Protein AF-A0A5C6VMC9-F1 (afdb_monomer_lite)

Sequence (148 aa):
MATMYLACNPNYSAGINERQRNIPFSELGNTEVEEFVRAEMTRTTNCNLSADLLKPRQRSIRVNGLATCMRLEEIYWSIIEELARSESLTVGKLISRWAMEMDLAQGSVWNFTGYIRVVCVMQLINRASPALSMEFARSPASKARGVR

Secondary structure (DSSP, 8-state):
-------S-TTTTSS--GGGTT--GGGS-HHHHHHHHHHHHTT-TT----GGGGSEEEEEEEETTEEEEEEEEHHHHHHHHHHHHHTT--HHHHHHHHHHHHHHT--S---HHHHHHHHHHHHHHHHH-GGG---S------------

Organism: NCBI:txid2057004

InterPro domains:
  IPR027373 Ribbon-helix-helix domain [PF13467] (56-123)
  IPR038268 Ribbon-helix-helix domain superfamily [G3DSA:1.10.3990.20] (50-143)

pLDDT: mean 70.21, std 22.41, range [26.7, 96.94]

Structure (mmCIF, N/CA/C/O backbone):
data_AF-A0A5C6VMC9-F1
#
_entry.id   AF-A0A5C6VMC9-F1
#
loop_
_atom_site.group_PDB
_atom_site.id
_atom_site.type_symbol
_atom_site.label_atom_id
_atom_site.label_alt_id
_atom_site.label_comp_id
_atom_site.label_asym_id
_atom_site.label_entity_id
_atom_site.label_seq_id
_atom_site.pdbx_PDB_ins_code
_atom_site.Cartn_x
_atom_site.Cartn_y
_atom_site.Cartn_z
_atom_site.occupancy
_atom_site.B_iso_or_equiv
_atom_site.auth_seq_id
_atom_site.auth_comp_id
_atom_site.auth_asym_id
_atom_site.auth_atom_id
_atom_site.pdbx_PDB_model_num
ATOM 1 N N . MET A 1 1 ? 0.750 -27.876 23.493 1.00 31.55 1 MET A N 1
ATOM 2 C CA . MET A 1 1 ? 1.684 -26.895 24.089 1.00 31.55 1 MET A CA 1
ATOM 3 C C . MET A 1 1 ? 1.266 -25.492 23.660 1.00 31.55 1 MET A C 1
ATOM 5 O O . MET A 1 1 ? 1.908 -24.892 22.813 1.00 31.55 1 MET A O 1
ATOM 9 N N . ALA A 1 2 ? 0.148 -24.999 24.195 1.00 26.70 2 ALA A N 1
ATOM 10 C CA . ALA A 1 2 ? -0.201 -23.584 24.128 1.00 26.70 2 ALA A CA 1
ATOM 11 C C . ALA A 1 2 ? 0.034 -23.033 25.535 1.00 26.70 2 ALA A C 1
ATOM 13 O O . ALA A 1 2 ? -0.840 -23.094 26.393 1.00 26.70 2 ALA A O 1
ATOM 14 N N . THR A 1 3 ? 1.267 -22.623 25.812 1.00 29.58 3 THR A N 1
ATOM 15 C CA . THR A 1 3 ? 1.605 -21.945 27.063 1.00 29.58 3 THR A CA 1
ATOM 16 C C . THR A 1 3 ? 1.048 -20.530 26.950 1.00 29.58 3 THR A C 1
ATOM 18 O O . THR A 1 3 ? 1.542 -19.730 26.157 1.00 29.58 3 THR A O 1
ATOM 21 N N . MET A 1 4 ? -0.043 -20.240 27.656 1.00 42.38 4 MET A N 1
ATOM 22 C CA . MET A 1 4 ? -0.694 -18.934 27.606 1.00 42.38 4 MET A CA 1
ATOM 23 C C . MET A 1 4 ? 0.137 -17.915 28.399 1.00 42.38 4 MET A C 1
ATOM 25 O O . MET A 1 4 ? 0.354 -18.073 29.598 1.00 42.38 4 MET A O 1
ATOM 29 N N . TYR A 1 5 ? 0.591 -16.855 27.730 1.00 36.66 5 TYR A N 1
ATOM 30 C CA . TYR A 1 5 ? 1.129 -15.653 28.369 1.00 36.66 5 TYR A CA 1
ATOM 31 C C . TYR A 1 5 ? -0.038 -14.835 28.950 1.00 36.66 5 TYR A C 1
ATOM 33 O O . TYR A 1 5 ? -0.530 -13.896 28.330 1.00 36.66 5 TYR A O 1
ATOM 41 N N . LEU A 1 6 ? -0.500 -15.179 30.152 1.00 47.84 6 LEU A N 1
ATOM 42 C CA . LEU A 1 6 ? -1.310 -14.270 30.970 1.00 47.84 6 LEU A CA 1
ATOM 43 C C . LEU A 1 6 ? -0.368 -13.293 31.685 1.00 47.84 6 LEU A C 1
ATOM 45 O O . LEU A 1 6 ? -0.050 -13.477 32.855 1.00 47.84 6 LEU A O 1
ATOM 49 N N . ALA A 1 7 ? 0.144 -12.284 30.974 1.00 36.72 7 ALA A N 1
ATOM 50 C CA . ALA A 1 7 ? 1.028 -11.285 31.590 1.00 36.72 7 ALA A CA 1
ATOM 51 C C . ALA A 1 7 ? 0.930 -9.858 31.016 1.00 36.72 7 ALA A C 1
ATOM 53 O O . ALA A 1 7 ? 1.859 -9.076 31.191 1.00 36.72 7 ALA A O 1
ATOM 54 N N . CYS A 1 8 ? -0.173 -9.469 30.365 1.00 33.16 8 CYS A N 1
ATOM 55 C CA . CYS A 1 8 ? -0.322 -8.093 29.861 1.00 33.16 8 CYS A CA 1
ATOM 56 C C . CYS A 1 8 ? -1.696 -7.460 30.128 1.00 33.16 8 CYS A C 1
ATOM 58 O O . CYS A 1 8 ? -2.236 -6.789 29.252 1.00 33.16 8 CYS A O 1
ATOM 60 N N . ASN A 1 9 ? -2.271 -7.609 31.328 1.00 36.94 9 ASN A N 1
ATOM 61 C CA . ASN A 1 9 ? -3.360 -6.705 31.713 1.00 36.94 9 ASN A CA 1
ATOM 62 C C . ASN A 1 9 ? -3.386 -6.376 33.222 1.00 36.94 9 ASN A C 1
ATOM 64 O O . ASN A 1 9 ? -3.838 -7.203 34.014 1.00 36.94 9 ASN A O 1
ATOM 68 N N . PRO A 1 10 ? -2.944 -5.172 33.641 1.00 42.66 10 PRO A N 1
ATOM 69 C CA . PRO A 1 10 ? -2.987 -4.744 35.042 1.00 42.66 10 PRO A CA 1
ATOM 70 C C . PRO A 1 10 ? -4.411 -4.489 35.576 1.00 42.66 10 PRO A C 1
ATOM 72 O O . PRO A 1 10 ? -4.572 -4.289 36.775 1.00 42.66 10 PRO A O 1
ATOM 75 N N . ASN A 1 11 ? -5.450 -4.551 34.731 1.00 41.88 11 ASN A N 1
ATOM 76 C CA . ASN A 1 11 ? -6.853 -4.395 35.143 1.00 41.88 11 ASN A CA 1
ATOM 77 C C . ASN A 1 11 ? -7.590 -5.734 35.378 1.00 41.88 11 ASN A C 1
ATOM 79 O O . ASN A 1 11 ? -8.797 -5.744 35.613 1.00 41.88 11 ASN A O 1
ATOM 83 N N . TYR A 1 12 ? -6.892 -6.876 35.339 1.00 42.84 12 TYR A N 1
ATOM 84 C CA . TYR A 1 12 ? -7.468 -8.218 35.522 1.00 42.84 12 TYR A CA 1
ATOM 85 C C . TYR A 1 12 ? -7.653 -8.611 37.005 1.00 42.84 12 TYR A C 1
ATOM 87 O O . TYR A 1 12 ? -7.260 -9.694 37.435 1.00 42.84 12 TYR A O 1
ATOM 95 N N . SER A 1 13 ? -8.225 -7.731 37.829 1.00 42.06 13 SER A N 1
ATOM 96 C CA . SER A 1 13 ? -8.534 -8.047 39.238 1.00 42.06 13 SER A CA 1
ATOM 97 C C . SER A 1 13 ? -10.021 -7.991 39.591 1.00 42.06 13 SER A C 1
ATOM 99 O O . SER A 1 13 ? -10.392 -8.400 40.688 1.00 42.06 13 SER A O 1
ATOM 101 N N . ALA A 1 14 ? -10.894 -7.568 38.674 1.00 42.06 14 ALA A N 1
ATOM 102 C CA . ALA A 1 14 ? -12.319 -7.416 38.948 1.00 42.06 14 ALA A CA 1
ATOM 103 C C . ALA A 1 14 ? -13.153 -8.421 38.139 1.00 42.06 14 ALA A C 1
ATOM 105 O O . ALA A 1 14 ? -13.532 -8.142 37.005 1.00 42.06 14 ALA A O 1
ATOM 106 N N . GLY A 1 15 ? -13.452 -9.589 38.717 1.00 44.22 15 GLY A N 1
ATOM 107 C CA . GLY A 1 15 ? -14.577 -10.405 38.233 1.00 44.22 15 GLY A CA 1
ATOM 108 C C . GLY A 1 15 ? -14.408 -11.921 38.206 1.00 44.22 15 GLY A C 1
ATOM 109 O O . GLY A 1 15 ? -15.349 -12.599 37.814 1.00 44.22 15 GLY A O 1
ATOM 110 N N . ILE A 1 16 ? -13.271 -12.477 38.627 1.00 46.06 16 ILE A N 1
ATOM 111 C CA . ILE A 1 16 ? -13.097 -13.935 38.697 1.00 46.06 16 ILE A CA 1
ATOM 112 C C . ILE A 1 16 ? -12.971 -14.324 40.162 1.00 46.06 16 ILE A C 1
ATOM 114 O O . ILE A 1 16 ? -12.021 -13.918 40.834 1.00 46.06 16 ILE A O 1
ATOM 118 N N . ASN A 1 17 ? -13.942 -15.090 40.666 1.00 44.66 17 ASN A N 1
ATOM 119 C CA . ASN A 1 17 ? -13.849 -15.675 41.998 1.00 44.66 17 ASN A CA 1
ATOM 120 C C . ASN A 1 17 ? -12.549 -16.480 42.084 1.00 44.66 17 ASN A C 1
ATOM 122 O O . ASN A 1 17 ? -12.215 -17.251 41.188 1.00 44.66 17 ASN A O 1
ATOM 126 N N . GLU A 1 18 ? -11.824 -16.318 43.183 1.00 48.50 18 GLU A N 1
ATOM 127 C CA . GLU A 1 18 ? -10.469 -16.832 43.418 1.00 48.50 18 GLU A CA 1
ATOM 128 C C . GLU A 1 18 ? -10.308 -18.351 43.182 1.00 48.50 18 GLU A C 1
ATOM 130 O O . GLU A 1 18 ? -9.204 -18.825 42.928 1.00 48.50 18 GLU A O 1
ATOM 135 N N . ARG A 1 19 ? -11.420 -19.101 43.160 1.00 45.97 19 ARG A N 1
ATOM 136 C CA . ARG A 1 19 ? -11.492 -20.535 42.827 1.00 45.97 19 ARG A CA 1
ATOM 137 C C . ARG A 1 19 ? -11.333 -20.865 41.337 1.00 45.97 19 ARG A C 1
ATOM 139 O O . ARG A 1 19 ? -10.905 -21.966 41.024 1.00 45.97 19 ARG A O 1
ATOM 146 N N . GLN A 1 20 ? -11.642 -19.944 40.426 1.00 49.16 20 GLN A N 1
ATOM 147 C CA . GLN A 1 20 ? -11.540 -20.157 38.973 1.00 49.16 20 GLN A CA 1
ATOM 148 C C . GLN A 1 20 ? -10.167 -19.770 38.400 1.00 49.16 20 GLN A C 1
ATOM 150 O O . GLN A 1 20 ? -9.905 -19.996 37.224 1.00 49.16 20 GLN A O 1
ATOM 155 N N . ARG A 1 21 ? -9.263 -19.208 39.219 1.00 48.75 21 ARG A N 1
ATOM 156 C CA . ARG A 1 21 ? -7.919 -18.794 38.776 1.00 48.75 21 ARG A CA 1
ATOM 157 C C . ARG A 1 21 ? -6.950 -19.953 38.520 1.00 48.75 21 ARG A C 1
ATOM 159 O O . ARG A 1 21 ? -5.934 -19.728 37.875 1.00 48.75 21 ARG A O 1
ATOM 166 N N . ASN A 1 22 ? -7.250 -21.156 39.012 1.00 45.97 22 ASN A N 1
ATOM 167 C CA . ASN A 1 22 ? -6.316 -22.287 39.017 1.00 45.97 22 ASN A CA 1
ATOM 168 C C . ASN A 1 22 ? -6.929 -23.606 38.522 1.00 45.97 22 ASN A C 1
ATOM 170 O O . ASN A 1 22 ? -6.375 -24.663 38.810 1.00 45.97 22 ASN A O 1
ATOM 174 N N . ILE A 1 23 ? -8.058 -23.575 37.808 1.00 50.56 23 ILE A N 1
ATOM 175 C CA . ILE A 1 23 ? -8.597 -24.798 37.199 1.00 50.56 23 ILE A CA 1
ATOM 176 C C . ILE A 1 23 ? -7.818 -25.034 35.896 1.00 50.56 23 ILE A C 1
ATOM 178 O O . ILE A 1 23 ? -7.847 -24.169 35.013 1.00 50.56 23 ILE A O 1
ATOM 182 N N . PRO A 1 24 ? -7.080 -26.149 35.754 1.00 49.78 24 PRO A N 1
ATOM 183 C CA . PRO A 1 24 ? -6.432 -26.481 34.495 1.00 49.78 24 PRO A CA 1
ATOM 184 C C . PRO A 1 24 ? -7.501 -26.627 33.409 1.00 49.78 24 PRO A C 1
ATOM 186 O O . PRO A 1 24 ? -8.555 -27.206 33.651 1.00 49.78 24 PRO A O 1
ATOM 189 N N . PHE A 1 25 ? -7.232 -26.159 32.187 1.00 48.22 25 PHE A N 1
ATOM 190 C CA . PHE A 1 25 ? -8.197 -26.224 31.076 1.00 48.22 25 PHE A CA 1
ATOM 191 C C . PHE A 1 25 ? -8.742 -27.644 30.815 1.00 48.22 25 PHE A C 1
ATOM 193 O O . PHE A 1 25 ? -9.845 -27.801 30.308 1.00 48.22 25 PHE A O 1
ATOM 200 N N . SER A 1 26 ? -7.991 -28.682 31.198 1.00 51.88 26 SER A N 1
ATOM 201 C CA . SER A 1 26 ? -8.402 -30.088 31.132 1.00 51.88 26 SER A CA 1
ATOM 202 C C . SER A 1 26 ? -9.536 -30.484 32.087 1.00 51.88 26 SER A C 1
ATOM 204 O O . SER A 1 26 ? -10.069 -31.578 31.940 1.00 51.88 26 SER A O 1
ATOM 206 N N . GLU A 1 27 ? -9.870 -29.647 33.070 1.00 53.50 27 GLU A N 1
ATOM 207 C CA . GLU A 1 27 ? -10.893 -29.907 34.094 1.00 53.50 27 GLU A CA 1
ATOM 208 C C . GLU A 1 27 ? -12.170 -29.073 33.903 1.00 53.50 27 GLU A C 1
ATOM 210 O O . GLU A 1 27 ? -13.140 -29.274 34.631 1.00 53.50 27 GLU A O 1
ATOM 215 N N . LEU A 1 28 ? -12.197 -28.162 32.924 1.00 55.91 28 LEU A N 1
ATOM 216 C CA . LEU A 1 28 ? -13.390 -27.379 32.599 1.00 55.91 28 LEU A CA 1
ATOM 217 C C . LEU A 1 28 ? -14.347 -28.201 31.733 1.00 55.91 28 LEU A C 1
ATOM 219 O O . LEU A 1 28 ? -13.942 -28.840 30.759 1.00 55.91 28 LEU A O 1
ATOM 223 N N . GLY A 1 29 ? -15.638 -28.167 32.065 1.00 59.75 29 GLY A N 1
ATOM 224 C CA . GLY A 1 29 ? -16.663 -28.788 31.230 1.00 59.75 29 GLY A CA 1
ATOM 225 C C . GLY A 1 29 ? -16.773 -28.085 29.874 1.00 59.75 29 GLY A C 1
ATOM 226 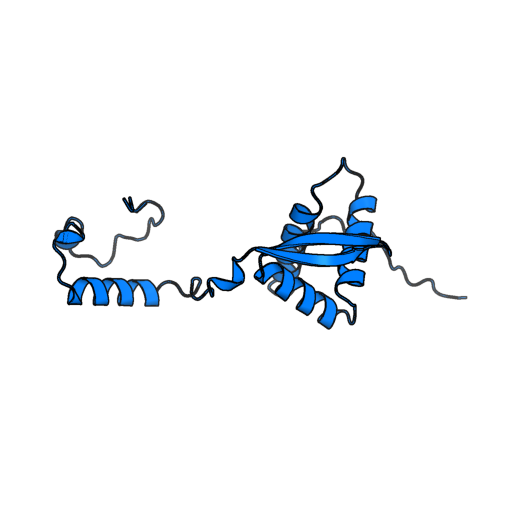O O . GLY A 1 29 ? -16.551 -26.879 29.774 1.00 59.75 2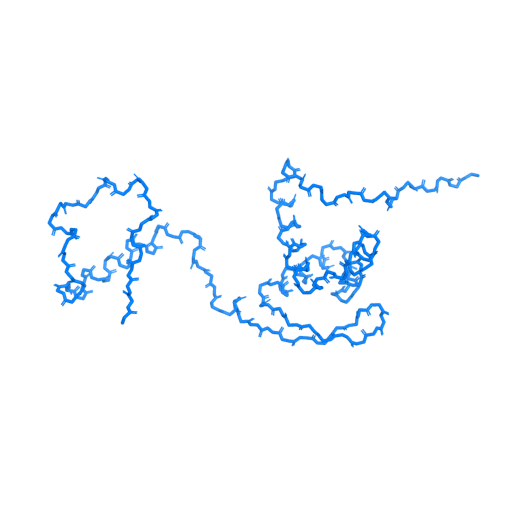9 GLY A O 1
ATOM 227 N N . ASN A 1 30 ? -17.175 -28.809 28.821 1.00 55.06 30 ASN A N 1
ATOM 228 C CA . ASN A 1 30 ? -17.329 -28.241 27.469 1.00 55.06 30 ASN A CA 1
ATOM 229 C C . ASN A 1 30 ? -18.186 -26.957 27.451 1.00 55.06 30 ASN A C 1
ATOM 231 O O . ASN A 1 30 ? -17.901 -26.038 26.695 1.00 55.06 30 ASN A O 1
ATOM 235 N N . THR A 1 31 ? -19.202 -26.862 28.311 1.00 56.62 31 THR A N 1
ATOM 236 C CA . THR A 1 31 ? -20.058 -25.677 28.471 1.00 56.62 31 THR A CA 1
ATOM 237 C C . THR A 1 31 ? -19.334 -24.478 29.090 1.00 56.62 31 THR A C 1
ATOM 239 O O . THR A 1 31 ? -19.564 -23.355 28.658 1.00 56.62 31 THR A O 1
ATOM 242 N N . GLU A 1 32 ? -18.436 -24.696 30.055 1.00 58.12 32 GLU A N 1
ATOM 243 C CA . GLU A 1 32 ? -17.641 -23.632 30.689 1.00 58.12 32 GLU A CA 1
ATOM 2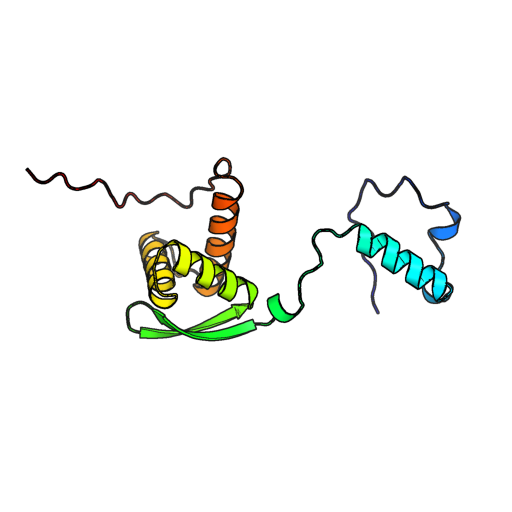44 C C . GLU A 1 32 ? -16.540 -23.125 29.748 1.00 58.12 32 GLU A C 1
ATOM 246 O O . GLU A 1 32 ? -16.247 -21.931 29.718 1.00 58.12 32 GLU A O 1
ATOM 251 N N . VAL A 1 33 ? -15.972 -24.017 28.927 1.00 57.75 33 VAL A N 1
ATOM 252 C CA . VAL A 1 33 ? -15.043 -23.660 27.844 1.00 57.75 33 VAL A CA 1
ATOM 253 C C . VAL A 1 33 ? -15.746 -22.800 26.793 1.00 57.75 33 VAL A C 1
ATOM 255 O O . VAL A 1 33 ? -15.226 -21.754 26.413 1.00 57.75 33 VAL A O 1
ATOM 258 N N . GLU A 1 34 ? -16.940 -23.201 26.354 1.00 54.28 34 GLU A N 1
ATOM 259 C CA . GLU A 1 34 ? -17.760 -22.443 25.400 1.00 54.28 34 GLU A CA 1
ATOM 260 C C . GLU A 1 34 ? -18.179 -21.073 25.958 1.00 54.28 34 GLU A C 1
ATOM 262 O O . GLU A 1 34 ? -18.153 -20.072 25.240 1.00 54.28 34 GLU A O 1
ATOM 267 N N . GLU A 1 35 ? -18.522 -20.990 27.246 1.00 57.88 35 GLU A N 1
ATOM 268 C CA . GLU A 1 35 ? -18.892 -19.737 27.909 1.00 57.88 35 GLU A CA 1
ATOM 269 C C . GLU A 1 35 ? -17.683 -18.813 28.117 1.00 57.88 35 GLU A C 1
ATOM 271 O O . GLU A 1 35 ? -17.793 -17.607 27.896 1.00 57.88 35 GLU A O 1
ATOM 276 N N . PHE A 1 36 ? -16.506 -19.364 28.432 1.00 54.34 36 PHE A N 1
ATOM 277 C CA . PHE A 1 36 ? -15.246 -18.621 28.509 1.00 54.34 36 PHE A CA 1
ATOM 278 C C . PHE A 1 36 ? -14.809 -18.090 27.136 1.00 54.34 36 PHE A C 1
ATOM 280 O O . PHE A 1 36 ? -14.509 -16.903 27.001 1.00 54.34 36 PHE A O 1
ATOM 287 N N . VAL A 1 37 ? -14.841 -18.933 26.096 1.00 55.72 37 VAL A N 1
ATOM 288 C CA . VAL A 1 37 ? -14.557 -18.533 24.706 1.00 55.72 37 VAL A CA 1
ATOM 289 C C . VAL A 1 37 ? -15.532 -17.448 24.257 1.00 55.72 37 VAL A C 1
ATOM 291 O O . VAL A 1 37 ? -15.108 -16.452 23.676 1.00 55.72 37 VAL A O 1
ATOM 294 N N . ARG A 1 38 ? -16.821 -17.578 24.583 1.00 55.31 38 ARG A N 1
ATOM 295 C CA . ARG A 1 38 ? -17.843 -16.572 24.277 1.00 55.31 38 ARG A CA 1
ATOM 296 C C . ARG A 1 38 ? -17.605 -15.265 25.039 1.00 55.31 38 ARG A C 1
ATOM 298 O O . ARG A 1 38 ? -17.623 -14.200 24.424 1.00 55.31 38 ARG A O 1
ATOM 305 N N . ALA A 1 39 ? -17.338 -15.318 26.343 1.00 54.38 39 ALA A N 1
ATOM 306 C CA . ALA A 1 39 ? -17.073 -14.142 27.173 1.00 54.38 39 ALA A CA 1
ATOM 307 C C . ALA A 1 39 ? -15.809 -13.379 26.735 1.00 54.38 39 ALA A C 1
ATOM 309 O O . ALA A 1 39 ? -15.791 -12.148 26.790 1.00 54.38 39 ALA A O 1
ATOM 310 N N . GLU A 1 40 ? -14.789 -14.085 26.240 1.00 54.47 40 GLU A N 1
ATOM 311 C CA . GLU A 1 40 ? -13.537 -13.488 25.763 1.00 54.47 40 GLU A CA 1
ATOM 312 C C . GLU A 1 40 ? -13.623 -13.000 24.303 1.00 54.47 40 GLU A C 1
ATOM 314 O O . GLU A 1 40 ? -13.133 -11.913 23.978 1.00 54.47 40 GLU A O 1
ATOM 319 N N . MET A 1 41 ? -14.347 -13.720 23.433 1.00 47.53 41 MET A N 1
ATOM 320 C CA . MET A 1 41 ? -14.673 -13.274 22.067 1.00 47.53 41 MET A CA 1
ATOM 321 C C . MET A 1 41 ? -15.512 -11.992 22.055 1.00 47.53 41 MET A C 1
ATOM 323 O O . MET A 1 41 ? -15.370 -11.174 21.150 1.00 47.53 41 MET A O 1
ATOM 327 N N . THR A 1 42 ? -16.349 -11.770 23.074 1.00 44.94 42 THR A N 1
ATOM 328 C CA . THR A 1 42 ? -17.150 -10.536 23.184 1.00 44.94 42 THR A CA 1
ATOM 329 C C . THR A 1 42 ? -16.314 -9.325 23.646 1.00 44.94 42 THR A C 1
ATOM 331 O O . THR A 1 42 ? -16.770 -8.189 23.532 1.00 44.94 42 THR A O 1
ATOM 334 N N . ARG A 1 43 ? -15.077 -9.528 24.137 1.00 47.78 43 ARG A N 1
ATOM 335 C CA . ARG A 1 43 ? -14.167 -8.457 24.606 1.00 47.78 43 ARG A CA 1
ATOM 336 C C . ARG A 1 43 ? -13.049 -8.085 23.633 1.00 47.78 43 ARG A C 1
ATOM 338 O O . ARG A 1 43 ? -12.366 -7.088 23.854 1.00 47.78 43 ARG A O 1
ATOM 345 N N . THR A 1 44 ? -12.861 -8.829 22.547 1.00 44.25 44 THR A N 1
ATOM 346 C CA . THR A 1 44 ? -11.865 -8.522 21.510 1.00 44.25 44 THR A CA 1
ATOM 347 C C . THR A 1 44 ? -12.540 -7.908 20.284 1.00 44.25 44 THR A C 1
ATOM 349 O O . THR A 1 44 ? -12.573 -8.484 19.201 1.00 44.25 44 THR A O 1
ATOM 352 N N . THR A 1 45 ? -13.028 -6.672 20.419 1.00 49.50 45 THR A N 1
ATOM 353 C CA . THR A 1 45 ? -13.524 -5.861 19.286 1.00 49.50 45 THR A CA 1
ATOM 354 C C . THR A 1 45 ? -12.488 -5.658 18.167 1.00 49.50 45 THR A C 1
ATOM 356 O O . THR A 1 45 ? -12.861 -5.272 17.065 1.00 49.50 45 THR A O 1
ATOM 359 N N . ASN A 1 46 ? -11.208 -5.975 18.406 1.00 52.50 46 ASN A N 1
ATOM 360 C CA . ASN A 1 46 ? -10.113 -5.846 17.438 1.00 52.50 46 ASN A CA 1
ATOM 361 C C . ASN A 1 46 ? -9.698 -7.148 16.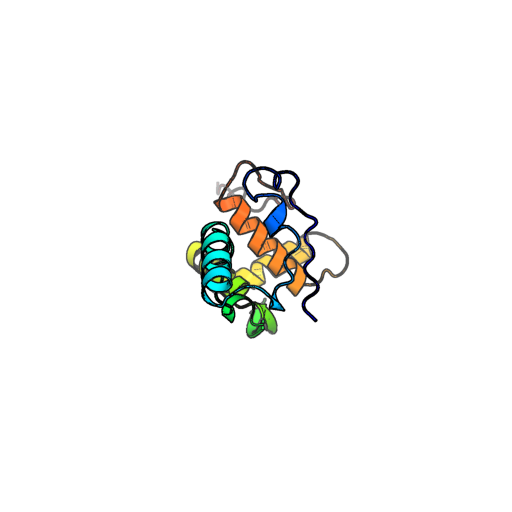724 1.00 52.50 46 ASN A C 1
ATOM 363 O O . ASN A 1 46 ? -8.812 -7.093 15.874 1.00 52.50 46 ASN A O 1
ATOM 367 N N . CYS A 1 47 ? -10.281 -8.313 17.038 1.00 49.75 47 CYS A N 1
ATOM 368 C CA . CYS A 1 47 ? -9.783 -9.596 16.511 1.00 49.75 47 CYS A CA 1
ATOM 369 C C . CYS A 1 47 ? -10.767 -10.353 15.609 1.00 49.75 47 CYS A C 1
ATOM 371 O O . CYS A 1 47 ? -10.577 -11.543 15.384 1.00 49.75 47 CYS A O 1
ATOM 373 N N . ASN A 1 48 ? -11.757 -9.683 15.010 1.00 57.78 48 ASN A N 1
ATOM 374 C CA . ASN A 1 48 ? -12.503 -10.259 13.881 1.00 57.78 48 ASN A CA 1
ATOM 375 C C . ASN A 1 48 ? -11.741 -10.059 12.552 1.00 57.78 48 ASN A C 1
ATOM 377 O O . ASN A 1 48 ? -12.269 -9.535 11.572 1.00 57.78 48 ASN A O 1
ATOM 381 N N . LEU A 1 49 ? -10.448 -10.394 12.545 1.00 64.56 49 LEU A N 1
ATOM 382 C CA . LEU A 1 49 ? -9.602 -10.342 11.355 1.00 64.56 49 LEU A CA 1
ATOM 383 C C . LEU A 1 49 ? -9.718 -11.684 10.634 1.00 64.56 49 LEU A C 1
ATOM 385 O O . LEU A 1 49 ? -9.338 -12.719 11.181 1.00 64.56 49 LEU A O 1
ATOM 389 N N . SER A 1 50 ? -10.217 -11.676 9.396 1.00 80.69 50 SER A N 1
ATOM 390 C CA . SER A 1 50 ? -10.174 -12.876 8.556 1.00 80.69 50 SER A CA 1
ATOM 391 C C . SER A 1 50 ? -8.725 -13.342 8.401 1.00 80.69 50 SER A C 1
ATOM 393 O O . SER A 1 50 ? -7.845 -12.549 8.058 1.00 80.69 50 SER A O 1
ATOM 395 N N . ALA A 1 51 ? -8.476 -14.639 8.600 1.00 82.44 51 ALA A N 1
ATOM 396 C CA . ALA A 1 51 ? -7.152 -15.239 8.437 1.00 82.44 51 ALA A CA 1
ATOM 397 C C . ALA A 1 51 ? -6.564 -15.015 7.029 1.00 82.44 51 ALA A C 1
ATOM 399 O O . ALA A 1 51 ? -5.346 -15.046 6.854 1.00 82.44 51 ALA A O 1
ATOM 400 N N . ASP A 1 52 ? -7.410 -14.751 6.027 1.00 86.19 52 ASP A N 1
ATOM 401 C CA . ASP A 1 52 ? -6.976 -14.431 4.667 1.00 86.19 52 ASP A CA 1
ATOM 402 C C . ASP A 1 52 ? -6.170 -13.132 4.586 1.00 86.19 52 ASP A C 1
ATOM 404 O O . ASP A 1 52 ? -5.248 -13.046 3.777 1.00 86.19 52 ASP A O 1
ATOM 408 N N . LEU A 1 53 ? -6.441 -12.164 5.466 1.00 87.69 53 LEU A N 1
ATOM 409 C CA . LEU A 1 53 ? -5.746 -10.874 5.506 1.00 87.69 53 LEU A CA 1
ATOM 410 C C . LEU A 1 53 ? -4.253 -11.009 5.836 1.00 87.69 53 LEU A C 1
ATOM 412 O O . LEU A 1 53 ? -3.448 -10.186 5.399 1.00 87.69 53 LEU A O 1
ATOM 416 N N . LEU A 1 54 ? -3.884 -12.065 6.567 1.00 88.31 54 LEU A N 1
ATOM 417 C CA . LEU A 1 54 ? -2.508 -12.377 6.960 1.00 88.31 54 LEU A CA 1
ATOM 418 C C . LEU A 1 54 ? -1.749 -13.168 5.885 1.00 88.31 54 LEU A C 1
ATOM 420 O O . LEU A 1 54 ? -0.528 -13.312 5.969 1.00 88.31 54 LEU A O 1
ATOM 424 N N . LYS A 1 55 ? -2.446 -13.717 4.880 1.00 92.19 55 LYS A N 1
ATOM 425 C CA . LYS A 1 55 ? -1.813 -14.573 3.873 1.00 92.19 55 LYS A CA 1
ATOM 426 C C . LYS A 1 55 ? -0.907 -13.732 2.970 1.00 92.19 55 LYS A C 1
ATOM 428 O O . LYS A 1 55 ? -1.374 -12.762 2.369 1.00 92.19 55 LYS A O 1
ATOM 433 N N . PRO A 1 56 ? 0.375 -14.101 2.805 1.00 94.88 56 PRO A N 1
ATOM 434 C CA . PRO A 1 56 ? 1.252 -13.405 1.882 1.00 94.88 56 PRO A CA 1
ATOM 435 C C . PRO A 1 56 ? 0.860 -13.727 0.436 1.00 94.88 56 PRO A C 1
ATOM 437 O O . PRO A 1 56 ? 0.817 -14.888 0.027 1.00 94.88 56 PRO A O 1
ATOM 440 N N . ARG A 1 57 ? 0.636 -12.687 -0.362 1.00 95.69 57 ARG A N 1
ATOM 441 C CA . ARG A 1 57 ? 0.394 -12.758 -1.801 1.00 95.69 57 ARG A CA 1
ATOM 442 C C . ARG A 1 57 ? 1.547 -12.146 -2.567 1.00 95.69 57 ARG A C 1
ATOM 444 O O . ARG A 1 57 ? 1.991 -11.033 -2.279 1.00 95.69 57 ARG A O 1
ATOM 451 N N . GLN A 1 58 ? 1.988 -12.870 -3.585 1.00 96.50 58 GLN A N 1
ATOM 452 C CA . GLN A 1 58 ? 2.950 -12.384 -4.557 1.00 96.50 58 GLN A CA 1
ATOM 453 C C . GLN A 1 58 ? 2.202 -11.821 -5.765 1.00 96.50 58 GLN A C 1
ATOM 455 O O . GLN A 1 58 ? 1.370 -12.516 -6.346 1.00 96.50 58 GLN A O 1
ATOM 460 N N . ARG A 1 59 ? 2.488 -10.575 -6.145 1.00 95.00 59 ARG A N 1
ATOM 461 C CA . ARG A 1 59 ? 1.915 -9.940 -7.337 1.00 95.00 59 ARG A CA 1
ATOM 462 C C . ARG A 1 59 ? 3.034 -9.332 -8.179 1.00 95.00 59 ARG A C 1
ATOM 464 O O . ARG A 1 59 ? 3.990 -8.768 -7.645 1.00 95.00 59 ARG A O 1
ATOM 471 N N . SER A 1 60 ? 2.915 -9.471 -9.497 1.00 95.06 60 SER A N 1
ATOM 472 C CA . SER A 1 60 ? 3.768 -8.764 -10.451 1.00 95.06 60 SER A CA 1
ATOM 473 C C . SER A 1 60 ? 3.100 -7.443 -10.804 1.00 95.06 60 SER A C 1
ATOM 475 O O . SER A 1 60 ? 1.946 -7.422 -11.232 1.00 95.06 60 SER A O 1
ATOM 477 N N . ILE A 1 61 ? 3.808 -6.342 -10.589 1.00 92.56 61 ILE A N 1
ATOM 478 C CA . ILE A 1 61 ? 3.313 -4.990 -10.836 1.00 92.56 61 ILE A CA 1
ATOM 479 C C . ILE A 1 61 ? 4.345 -4.202 -11.634 1.00 92.56 61 ILE A C 1
ATOM 481 O O . ILE A 1 61 ? 5.542 -4.465 -11.558 1.00 92.56 61 ILE A O 1
ATOM 485 N N . ARG A 1 62 ? 3.894 -3.210 -12.402 1.00 91.25 62 ARG A N 1
ATOM 486 C CA . ARG A 1 62 ? 4.806 -2.306 -13.108 1.00 91.25 62 ARG A CA 1
ATOM 487 C C . ARG A 1 62 ? 5.185 -1.143 -12.197 1.00 91.25 62 ARG A C 1
ATOM 489 O O . ARG A 1 62 ? 4.337 -0.296 -11.923 1.00 91.25 62 ARG A O 1
ATOM 496 N N . VAL A 1 63 ? 6.440 -1.109 -11.758 1.00 89.00 63 VAL A N 1
ATOM 497 C CA . VAL A 1 63 ? 7.028 -0.030 -10.952 1.00 89.00 63 VAL A CA 1
ATOM 498 C C . VAL A 1 63 ? 8.043 0.704 -11.819 1.00 89.00 63 VAL A C 1
ATOM 500 O O . VAL A 1 63 ? 8.953 0.080 -12.355 1.00 89.00 63 VAL A O 1
ATOM 503 N N . ASN A 1 64 ? 7.865 2.010 -12.026 1.00 86.44 64 ASN A N 1
ATOM 504 C CA . ASN A 1 64 ? 8.716 2.826 -12.907 1.00 86.44 64 ASN A CA 1
ATOM 505 C C . ASN A 1 64 ? 8.885 2.235 -14.326 1.00 86.44 64 ASN A C 1
ATOM 507 O O . ASN A 1 64 ? 9.922 2.380 -14.962 1.00 86.44 64 ASN A O 1
ATOM 511 N N . GLY A 1 65 ? 7.854 1.542 -14.825 1.00 86.50 65 GLY A N 1
ATOM 512 C CA . GLY A 1 65 ? 7.858 0.890 -16.141 1.00 86.50 65 GLY A CA 1
ATOM 513 C C . GLY A 1 65 ? 8.451 -0.524 -16.169 1.00 86.50 65 GLY A C 1
ATOM 514 O O . GLY A 1 65 ? 8.246 -1.230 -17.155 1.00 86.50 65 GLY A O 1
ATOM 515 N N . LEU A 1 66 ? 9.097 -0.975 -15.091 1.00 88.06 66 LEU A N 1
ATOM 516 C CA . LEU A 1 66 ? 9.686 -2.309 -14.969 1.00 88.06 66 LEU A CA 1
ATOM 517 C C . LEU A 1 66 ? 8.729 -3.274 -14.267 1.00 88.06 66 LEU A C 1
ATOM 519 O O . LEU A 1 66 ? 8.024 -2.897 -13.332 1.00 88.06 66 LEU A O 1
ATOM 523 N N . ALA A 1 67 ? 8.690 -4.528 -14.720 1.00 90.62 67 ALA A N 1
ATOM 524 C CA . ALA A 1 67 ? 7.936 -5.573 -14.038 1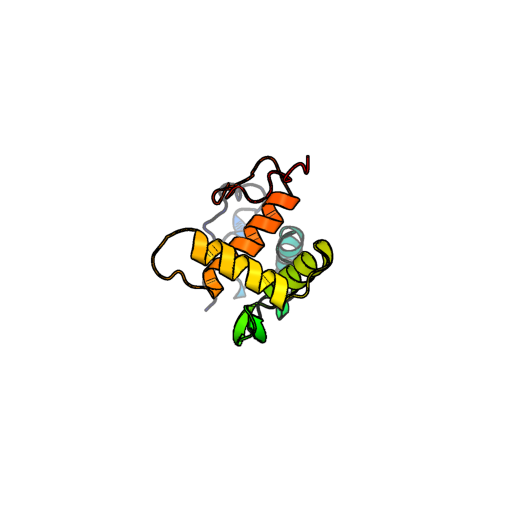.00 90.62 67 ALA A CA 1
ATOM 525 C C . ALA A 1 67 ? 8.669 -5.978 -12.751 1.00 90.62 67 ALA A C 1
ATOM 527 O O . ALA A 1 67 ? 9.725 -6.604 -12.798 1.00 90.62 67 ALA A O 1
ATOM 528 N N . THR A 1 68 ? 8.082 -5.640 -11.609 1.00 90.12 68 THR A N 1
ATOM 529 C CA . THR A 1 68 ? 8.627 -5.908 -10.279 1.00 90.12 68 THR A CA 1
ATOM 530 C C . THR A 1 68 ? 7.709 -6.872 -9.548 1.00 90.12 68 THR A C 1
ATOM 532 O O . THR A 1 68 ? 6.497 -6.671 -9.457 1.00 90.12 68 THR A O 1
ATOM 535 N N . CYS A 1 69 ? 8.289 -7.944 -9.021 1.00 92.94 69 CYS A N 1
ATOM 536 C CA . CYS A 1 69 ? 7.569 -8.928 -8.233 1.00 92.94 69 CYS A CA 1
ATOM 537 C C . CYS A 1 69 ? 7.656 -8.571 -6.747 1.00 92.94 69 CYS A C 1
ATOM 539 O O . CYS A 1 69 ? 8.752 -8.471 -6.200 1.00 92.94 69 CYS A O 1
ATOM 541 N N . MET A 1 70 ? 6.511 -8.399 -6.086 1.00 92.12 70 MET A N 1
ATOM 542 C CA . MET A 1 70 ? 6.447 -8.053 -4.665 1.00 92.12 70 MET A CA 1
ATOM 543 C C . MET A 1 70 ? 5.583 -9.046 -3.899 1.00 92.12 70 MET A C 1
ATOM 545 O O . MET A 1 70 ? 4.558 -9.505 -4.403 1.00 92.12 70 MET A O 1
ATOM 549 N N . ARG A 1 71 ? 5.988 -9.352 -2.662 1.00 95.38 71 ARG A N 1
ATOM 550 C CA . ARG A 1 71 ? 5.250 -10.214 -1.735 1.00 95.38 71 ARG A CA 1
ATOM 551 C C . ARG A 1 71 ? 4.826 -9.406 -0.512 1.00 95.38 71 ARG A C 1
ATOM 553 O O . ARG A 1 71 ? 5.681 -8.931 0.230 1.00 95.38 71 ARG A O 1
ATOM 560 N N . LEU A 1 72 ? 3.518 -9.270 -0.324 1.00 96.44 72 LEU A N 1
ATOM 561 C CA . LEU A 1 72 ? 2.884 -8.565 0.794 1.00 96.44 72 LEU A CA 1
ATOM 562 C C . LEU A 1 72 ? 1.669 -9.357 1.276 1.00 96.44 72 LEU A C 1
ATOM 564 O O . LEU A 1 72 ? 1.086 -10.124 0.513 1.00 96.44 72 LEU A O 1
ATOM 568 N N . GLU A 1 73 ? 1.293 -9.176 2.532 1.00 96.94 73 GLU A N 1
ATOM 569 C CA . GLU A 1 73 ? 0.064 -9.711 3.111 1.00 96.94 73 GLU A CA 1
ATOM 570 C C . GLU A 1 73 ? -1.171 -9.116 2.401 1.00 96.94 73 GLU A C 1
ATOM 572 O O . GLU A 1 73 ? -1.134 -7.977 1.926 1.00 96.94 73 GLU A O 1
ATOM 577 N N . GLU A 1 74 ? -2.264 -9.879 2.295 1.00 95.00 74 GLU A N 1
ATOM 578 C CA . GLU A 1 74 ? -3.484 -9.466 1.574 1.00 95.00 74 GLU A CA 1
ATOM 579 C C . GLU A 1 74 ? -4.059 -8.137 2.091 1.00 95.00 74 GLU A C 1
ATOM 581 O O . GLU A 1 74 ? -4.546 -7.321 1.306 1.00 95.00 74 GLU A O 1
ATOM 586 N N . ILE A 1 75 ? -3.939 -7.871 3.396 1.00 94.88 75 ILE A N 1
ATOM 587 C CA . ILE A 1 75 ? -4.360 -6.594 3.980 1.00 94.88 75 ILE A CA 1
ATOM 588 C C . ILE A 1 75 ? -3.644 -5.398 3.348 1.00 94.88 75 ILE A C 1
ATOM 590 O O . ILE A 1 75 ? -4.286 -4.405 3.018 1.00 94.88 75 ILE A O 1
ATOM 594 N N . TYR A 1 76 ? -2.335 -5.493 3.105 1.00 96.62 76 TYR A N 1
ATOM 595 C CA . TYR A 1 76 ? -1.592 -4.397 2.491 1.00 96.62 76 TYR A CA 1
ATOM 596 C C . TYR A 1 76 ? -1.986 -4.219 1.033 1.00 96.62 76 TYR A C 1
ATOM 598 O O . TYR A 1 76 ? -2.145 -3.087 0.594 1.00 96.62 76 TYR A O 1
ATOM 606 N N . TRP A 1 77 ? -2.215 -5.304 0.290 1.00 96.88 77 TRP A N 1
ATOM 607 C CA . TRP A 1 77 ? -2.733 -5.188 -1.074 1.00 96.88 77 TRP A CA 1
ATOM 608 C C . TRP A 1 77 ? -4.089 -4.485 -1.117 1.00 96.88 77 TRP A C 1
ATOM 610 O O . TRP A 1 77 ? -4.274 -3.583 -1.932 1.00 96.88 77 TRP A O 1
ATOM 620 N N . SER A 1 78 ? -4.986 -4.835 -0.195 1.00 95.25 78 SER A N 1
ATOM 621 C CA . SER A 1 78 ? -6.307 -4.209 -0.071 1.00 95.25 78 SER A CA 1
ATOM 622 C C . SER A 1 78 ? -6.195 -2.710 0.230 1.00 95.25 78 SER A C 1
ATOM 624 O O . SER A 1 78 ? -6.835 -1.896 -0.434 1.00 95.25 78 SER A O 1
ATOM 626 N N . ILE A 1 79 ? -5.317 -2.333 1.169 1.00 95.69 79 ILE A N 1
ATOM 627 C CA . ILE A 1 79 ? -5.039 -0.928 1.496 1.00 95.69 79 ILE A CA 1
ATOM 628 C C . ILE A 1 79 ? -4.491 -0.194 0.268 1.00 95.69 79 ILE A C 1
ATOM 630 O O . ILE A 1 79 ? -4.984 0.873 -0.081 1.00 95.69 79 ILE A O 1
ATOM 634 N N . ILE A 1 80 ? -3.501 -0.757 -0.429 1.00 96.56 80 ILE A N 1
ATOM 635 C CA . ILE A 1 80 ? -2.889 -0.122 -1.605 1.00 96.56 80 ILE A CA 1
ATOM 636 C C . ILE A 1 80 ? -3.922 0.105 -2.714 1.00 96.56 80 ILE A C 1
ATOM 638 O O . ILE A 1 80 ? -3.919 1.161 -3.343 1.00 96.56 80 ILE A O 1
ATOM 642 N N . GLU A 1 81 ? -4.806 -0.860 -2.961 1.00 96.56 81 GLU A N 1
ATOM 643 C CA . GLU A 1 81 ? -5.890 -0.724 -3.937 1.00 96.56 81 GLU A CA 1
ATOM 644 C C . GLU A 1 81 ? -6.871 0.389 -3.564 1.00 96.56 81 GLU A C 1
ATOM 646 O O . GLU A 1 81 ? -7.290 1.158 -4.431 1.00 96.56 81 GLU A O 1
ATOM 651 N N . GLU A 1 82 ? -7.223 0.507 -2.284 1.00 95.94 82 GLU A N 1
ATOM 652 C CA . GLU A 1 82 ? -8.080 1.582 -1.791 1.00 95.94 82 GLU A CA 1
ATOM 653 C C . GLU A 1 82 ? -7.407 2.955 -1.918 1.00 95.94 82 GLU A C 1
ATOM 655 O O . GLU A 1 82 ? -8.018 3.896 -2.431 1.00 95.94 82 GLU A O 1
ATOM 660 N N . LEU A 1 83 ? -6.137 3.063 -1.516 1.00 94.56 83 LEU A N 1
ATOM 661 C CA . LEU A 1 83 ? -5.340 4.281 -1.661 1.00 94.56 83 LEU A CA 1
ATOM 662 C C . LEU A 1 83 ? -5.246 4.692 -3.138 1.00 94.56 83 LEU A C 1
ATOM 664 O O . LEU A 1 83 ? -5.549 5.836 -3.481 1.00 94.56 83 LEU A O 1
ATOM 668 N N . ALA A 1 84 ? -4.929 3.748 -4.027 1.00 95.50 84 ALA A N 1
ATOM 669 C CA . ALA A 1 84 ? -4.830 3.994 -5.462 1.00 95.50 84 ALA A CA 1
ATOM 670 C C . ALA A 1 84 ? -6.169 4.474 -6.040 1.00 95.50 84 ALA A C 1
ATOM 672 O O . ALA A 1 84 ? -6.204 5.469 -6.762 1.00 95.50 84 ALA A O 1
ATOM 673 N N . ARG A 1 85 ? -7.284 3.838 -5.652 1.00 96.44 85 ARG A N 1
ATOM 674 C CA . ARG A 1 85 ? -8.635 4.253 -6.056 1.00 96.44 85 ARG A CA 1
ATOM 675 C C . ARG A 1 85 ? -8.963 5.667 -5.578 1.00 96.44 85 ARG A C 1
ATOM 677 O O . ARG A 1 85 ? -9.494 6.450 -6.357 1.00 96.44 85 ARG A O 1
ATOM 684 N N . SER A 1 86 ? -8.620 6.006 -4.334 1.00 93.19 86 SER A N 1
ATOM 685 C CA . SER A 1 86 ? -8.888 7.336 -3.768 1.00 93.19 86 SER A CA 1
ATOM 686 C C . SER A 1 86 ? -8.116 8.463 -4.465 1.00 93.19 86 SER A C 1
ATOM 688 O O . SER A 1 86 ? -8.615 9.579 -4.551 1.00 93.19 86 SER A O 1
ATOM 690 N N . GLU A 1 87 ? -6.938 8.164 -5.018 1.00 93.44 87 GLU A N 1
ATOM 691 C CA . GLU A 1 87 ? -6.117 9.115 -5.779 1.00 93.44 87 GLU A CA 1
ATOM 692 C C . GLU A 1 87 ? -6.346 9.028 -7.301 1.00 93.44 87 GLU A C 1
ATOM 694 O O . GLU A 1 87 ? -5.673 9.716 -8.065 1.00 93.44 87 GLU A O 1
ATOM 699 N N . SER A 1 88 ? -7.287 8.194 -7.770 1.00 95.88 88 SER A N 1
ATOM 700 C CA . SER A 1 88 ? -7.500 7.906 -9.202 1.00 95.88 88 SER A CA 1
ATOM 701 C C . SER A 1 88 ? -6.234 7.416 -9.928 1.00 95.88 88 SER A C 1
ATOM 703 O O . SER A 1 88 ? -6.000 7.720 -11.099 1.00 95.88 88 SER A O 1
ATOM 705 N N . LEU A 1 89 ? -5.405 6.636 -9.232 1.00 94.56 89 LEU A N 1
ATOM 706 C CA . LEU A 1 89 ? -4.181 6.025 -9.744 1.00 94.56 89 LEU A CA 1
ATOM 707 C C . LEU A 1 89 ? -4.352 4.512 -9.918 1.00 94.56 89 LEU A C 1
ATOM 709 O O . LEU A 1 89 ? -5.164 3.864 -9.264 1.00 94.56 89 LEU A O 1
ATOM 713 N N . THR A 1 90 ? -3.526 3.913 -10.776 1.00 95.56 90 THR A N 1
ATOM 714 C CA . THR A 1 90 ? -3.346 2.454 -10.764 1.00 95.56 90 THR A CA 1
ATOM 715 C C . THR A 1 90 ? -2.422 2.056 -9.613 1.00 95.56 90 THR A C 1
ATOM 717 O O . THR A 1 90 ? -1.549 2.832 -9.217 1.00 95.56 90 THR A O 1
ATOM 720 N N . VAL A 1 91 ? -2.543 0.818 -9.122 1.00 95.56 91 VAL A N 1
ATOM 721 C CA . VAL A 1 91 ? -1.654 0.266 -8.078 1.00 95.56 91 VAL A CA 1
ATOM 722 C C . VAL A 1 91 ? -0.175 0.431 -8.448 1.00 95.56 91 VAL A C 1
ATOM 724 O O . VAL A 1 91 ? 0.619 0.904 -7.641 1.00 95.56 91 VAL A O 1
ATOM 727 N N . GLY A 1 92 ? 0.196 0.112 -9.694 1.00 94.94 92 GLY A N 1
ATOM 728 C CA . GLY A 1 92 ? 1.572 0.277 -10.172 1.00 94.94 92 GLY A CA 1
ATOM 729 C C . GLY A 1 92 ? 2.040 1.735 -10.152 1.00 94.94 92 GLY A C 1
ATOM 730 O O . GLY A 1 92 ? 3.175 2.006 -9.764 1.00 94.94 92 GLY A O 1
ATOM 731 N N . LYS A 1 93 ? 1.167 2.692 -10.503 1.00 95.69 93 LYS A N 1
ATOM 732 C CA . LYS A 1 93 ? 1.498 4.125 -10.486 1.00 95.69 93 LYS A CA 1
ATOM 733 C C . LYS A 1 93 ? 1.668 4.660 -9.063 1.00 95.69 93 LYS A C 1
ATOM 735 O O . LYS A 1 93 ? 2.621 5.399 -8.832 1.00 95.69 93 LYS A O 1
ATOM 740 N N . LEU A 1 94 ? 0.807 4.257 -8.127 1.00 95.62 94 LEU A N 1
ATOM 741 C CA . LEU A 1 94 ? 0.938 4.621 -6.714 1.00 95.62 94 LEU A CA 1
ATOM 742 C C . LEU A 1 94 ? 2.235 4.059 -6.113 1.00 95.62 94 LEU A C 1
ATOM 744 O O . LEU A 1 94 ? 3.017 4.802 -5.529 1.00 95.62 94 LEU A O 1
ATOM 748 N N . ILE A 1 95 ? 2.521 2.774 -6.337 1.00 94.75 95 ILE A N 1
ATOM 749 C CA . ILE A 1 95 ? 3.754 2.149 -5.838 1.00 94.75 95 ILE A CA 1
ATOM 750 C C . ILE A 1 95 ? 5.001 2.772 -6.486 1.00 94.75 95 ILE A C 1
ATOM 752 O O . ILE A 1 95 ? 6.003 2.968 -5.809 1.00 94.75 95 ILE A O 1
ATOM 756 N N . SER A 1 96 ? 4.941 3.142 -7.769 1.00 93.81 96 SER A N 1
ATOM 757 C CA . SER A 1 96 ? 6.018 3.884 -8.448 1.00 93.81 96 SER A CA 1
ATOM 758 C C . SER A 1 96 ? 6.274 5.251 -7.816 1.00 93.81 96 SER A C 1
ATOM 760 O O . SER A 1 96 ? 7.419 5.673 -7.690 1.00 93.81 96 SER A O 1
ATOM 762 N N . ARG A 1 97 ? 5.210 5.950 -7.409 1.00 93.38 97 ARG A N 1
ATOM 763 C CA . ARG A 1 97 ? 5.327 7.233 -6.717 1.00 93.38 97 ARG A CA 1
ATOM 764 C C . ARG A 1 97 ? 6.031 7.060 -5.373 1.00 93.38 97 ARG A C 1
ATOM 766 O O . ARG A 1 97 ? 7.002 7.763 -5.124 1.00 93.38 97 ARG A O 1
ATOM 773 N N . TRP A 1 98 ? 5.594 6.102 -4.557 1.00 92.56 98 TRP A N 1
ATOM 774 C CA . TRP A 1 98 ? 6.279 5.787 -3.303 1.00 92.56 98 TRP A CA 1
ATOM 775 C C . TRP A 1 98 ? 7.723 5.373 -3.540 1.00 92.56 98 TRP A C 1
ATOM 777 O O . TRP A 1 98 ? 8.579 5.798 -2.781 1.00 92.56 98 TRP A O 1
ATOM 787 N N . ALA A 1 99 ? 8.002 4.627 -4.617 1.00 89.81 99 ALA A N 1
ATOM 788 C CA . ALA A 1 99 ? 9.364 4.281 -5.001 1.00 89.81 99 ALA A CA 1
ATOM 789 C C . ALA A 1 99 ? 10.243 5.525 -5.240 1.00 89.81 99 ALA A C 1
ATOM 791 O O . ALA A 1 99 ? 11.377 5.614 -4.785 1.00 89.81 99 ALA A O 1
ATOM 792 N N . MET A 1 100 ? 9.694 6.528 -5.917 1.00 88.81 100 MET A N 1
ATOM 793 C CA . MET A 1 100 ? 10.398 7.778 -6.179 1.00 88.81 100 MET A CA 1
ATOM 794 C C . MET A 1 100 ? 10.591 8.629 -4.915 1.00 88.81 100 MET A C 1
ATOM 796 O O . MET A 1 100 ? 11.676 9.157 -4.703 1.00 88.81 100 MET A O 1
ATOM 800 N N . GLU A 1 101 ? 9.562 8.782 -4.075 1.00 88.44 101 GLU A N 1
ATOM 801 C CA . GLU A 1 101 ? 9.621 9.601 -2.841 1.00 88.44 101 GLU A CA 1
ATOM 802 C C . GLU A 1 101 ? 10.741 9.147 -1.896 1.00 88.44 101 GLU A C 1
ATOM 804 O O . GLU A 1 101 ? 11.475 9.921 -1.291 1.00 88.44 101 GLU A O 1
ATOM 809 N N . MET A 1 102 ? 10.869 7.848 -1.830 1.00 86.06 102 MET A N 1
ATOM 810 C CA . MET A 1 102 ? 11.820 7.051 -1.098 1.00 86.06 102 MET A CA 1
ATOM 811 C C . MET A 1 102 ? 13.252 7.121 -1.646 1.00 86.06 102 MET A C 1
ATOM 813 O O . MET A 1 102 ? 14.182 7.305 -0.863 1.00 86.06 102 MET A O 1
ATOM 817 N N . ASP A 1 103 ? 13.438 7.051 -2.969 1.00 84.56 103 ASP A N 1
ATOM 818 C CA . ASP A 1 103 ? 14.739 7.315 -3.606 1.00 84.56 103 ASP A CA 1
ATOM 819 C C . ASP A 1 103 ? 15.191 8.767 -3.352 1.00 84.56 103 ASP A C 1
ATOM 821 O O . ASP A 1 103 ? 16.375 9.041 -3.146 1.00 84.56 103 ASP A O 1
ATOM 825 N N . LEU A 1 104 ? 14.240 9.707 -3.317 1.00 84.62 104 LEU A N 1
ATOM 826 C CA . LEU A 1 104 ? 14.492 11.126 -3.052 1.00 84.62 104 LEU A CA 1
ATOM 827 C C . LEU A 1 104 ? 14.821 11.433 -1.583 1.00 84.62 104 LEU A C 1
ATOM 829 O O . LEU A 1 104 ? 15.462 12.449 -1.314 1.00 84.62 104 LEU A O 1
ATOM 833 N N . ALA A 1 105 ? 14.414 10.584 -0.636 1.00 79.88 105 ALA A N 1
ATOM 834 C CA . ALA A 1 105 ? 14.564 10.820 0.803 1.00 79.88 105 ALA A CA 1
ATOM 835 C C . ALA A 1 105 ? 16.014 10.708 1.336 1.00 79.88 105 ALA A C 1
ATOM 837 O O . ALA A 1 105 ? 16.217 10.856 2.536 1.00 79.88 105 ALA A O 1
ATOM 838 N N . GLN A 1 106 ? 17.013 10.491 0.466 1.00 57.19 106 GLN A N 1
ATOM 839 C CA . GLN A 1 106 ? 18.455 10.403 0.764 1.00 57.19 106 GLN A CA 1
ATOM 840 C C . GLN A 1 106 ? 18.801 9.520 1.979 1.00 57.19 106 GLN A C 1
ATOM 842 O O . GLN A 1 106 ? 19.049 9.995 3.084 1.00 57.19 106 GLN A O 1
ATOM 847 N N . GLY A 1 107 ? 18.900 8.210 1.749 1.00 60.34 107 GLY A N 1
ATOM 848 C CA . GLY A 1 107 ? 19.420 7.252 2.722 1.00 60.34 107 GLY A CA 1
ATOM 849 C C . GLY A 1 107 ? 19.789 5.928 2.057 1.00 60.34 107 GLY A C 1
ATOM 850 O O . GLY A 1 107 ? 19.228 5.575 1.020 1.00 60.34 107 GLY A O 1
ATOM 851 N N . SER A 1 108 ? 20.758 5.210 2.631 1.00 56.59 108 SER A N 1
ATOM 852 C CA . SER A 1 108 ? 21.190 3.883 2.174 1.00 56.59 108 SER A CA 1
ATOM 853 C C . SER A 1 108 ? 20.003 2.952 1.919 1.00 56.59 108 SER A C 1
ATOM 855 O O . SER A 1 108 ? 19.018 2.999 2.653 1.00 56.59 108 SER A O 1
ATOM 857 N N . VAL A 1 109 ? 20.132 2.111 0.884 1.00 55.72 109 VAL A N 1
ATOM 858 C CA . VAL A 1 109 ? 19.142 1.137 0.389 1.00 55.72 109 VAL A CA 1
ATOM 859 C C . VAL A 1 109 ? 18.235 0.622 1.505 1.00 55.72 109 VAL A C 1
ATOM 861 O O . VAL A 1 109 ? 18.636 -0.169 2.357 1.00 55.72 109 VAL A O 1
ATOM 864 N N . TRP A 1 110 ? 16.997 1.089 1.491 1.00 69.31 110 TRP A N 1
ATOM 865 C CA . TRP A 1 110 ? 15.982 0.755 2.470 1.00 69.31 110 TRP A CA 1
ATOM 866 C C . TRP A 1 110 ? 15.119 -0.374 1.869 1.00 69.31 110 TRP A C 1
ATOM 868 O O . TRP A 1 110 ? 14.977 -0.531 0.653 1.00 69.31 110 TRP A O 1
ATOM 878 N N . ASN A 1 111 ? 14.632 -1.278 2.720 1.00 86.94 111 ASN A N 1
ATOM 879 C CA . ASN A 1 111 ? 13.868 -2.441 2.271 1.00 86.94 111 ASN A CA 1
ATOM 880 C C . ASN A 1 111 ? 12.537 -1.974 1.657 1.00 86.94 111 ASN A C 1
ATOM 882 O O . ASN A 1 111 ? 11.628 -1.603 2.403 1.00 86.94 111 ASN A O 1
ATOM 886 N N . PHE A 1 112 ? 12.397 -2.064 0.324 1.00 87.44 112 PHE A N 1
ATOM 887 C CA . PHE A 1 112 ? 11.203 -1.579 -0.380 1.00 87.44 112 PHE A CA 1
ATOM 888 C C . PHE A 1 112 ? 9.899 -2.138 0.166 1.00 87.44 112 PHE A C 1
ATOM 890 O O . PHE A 1 112 ? 8.965 -1.401 0.467 1.00 87.44 112 PHE A O 1
ATOM 897 N N . THR A 1 113 ? 9.851 -3.447 0.388 1.00 90.81 113 THR A N 1
ATOM 898 C CA . THR A 1 113 ? 8.657 -4.085 0.950 1.00 90.81 113 THR A CA 1
ATOM 899 C C . THR A 1 113 ? 8.389 -3.696 2.403 1.00 90.81 113 THR A C 1
ATOM 901 O O . THR A 1 113 ? 7.233 -3.680 2.817 1.00 90.81 113 THR A O 1
ATOM 904 N N . GLY A 1 114 ? 9.420 -3.384 3.193 1.00 91.38 114 GLY A N 1
ATOM 905 C CA . GLY A 1 114 ? 9.255 -2.877 4.558 1.00 91.38 114 GLY A CA 1
ATOM 906 C C . GLY A 1 114 ? 8.667 -1.467 4.567 1.00 91.38 114 GLY A C 1
ATOM 907 O O . GLY A 1 114 ? 7.694 -1.200 5.266 1.00 91.38 114 GLY A O 1
ATOM 908 N N . TYR A 1 115 ? 9.196 -0.595 3.715 1.00 90.38 115 TYR A N 1
ATOM 909 C CA . TYR A 1 115 ? 8.715 0.775 3.554 1.00 90.38 115 TYR A CA 1
ATOM 910 C C . TYR A 1 115 ? 7.254 0.848 3.134 1.00 90.38 115 TYR A C 1
ATOM 912 O O . TYR A 1 115 ? 6.484 1.578 3.746 1.00 90.38 115 TYR A O 1
ATOM 920 N N . ILE A 1 116 ? 6.838 0.038 2.159 1.00 92.88 116 ILE A N 1
ATOM 921 C CA . ILE A 1 116 ? 5.448 0.009 1.687 1.00 92.88 116 ILE A CA 1
ATOM 922 C C . ILE A 1 116 ? 4.479 -0.309 2.829 1.00 92.88 116 ILE A C 1
ATOM 924 O O . ILE A 1 116 ? 3.433 0.330 2.942 1.00 92.88 116 ILE A O 1
ATOM 928 N N . ARG A 1 117 ? 4.838 -1.244 3.719 1.00 94.38 117 ARG A N 1
ATOM 929 C CA . ARG A 1 117 ? 4.027 -1.563 4.904 1.00 94.38 117 ARG A CA 1
ATOM 930 C C . ARG A 1 117 ? 3.915 -0.367 5.847 1.00 94.38 117 ARG A C 1
ATOM 932 O O . ARG A 1 117 ? 2.813 -0.055 6.291 1.00 94.38 117 ARG A O 1
ATOM 939 N N . VAL A 1 118 ? 5.028 0.321 6.115 1.00 91.94 118 VAL A N 1
ATOM 940 C CA . VAL A 1 118 ? 5.048 1.529 6.958 1.00 91.94 118 VAL A CA 1
ATOM 941 C C . VAL A 1 118 ? 4.202 2.640 6.338 1.00 91.94 118 VAL A C 1
ATOM 943 O O . VAL A 1 118 ? 3.356 3.209 7.023 1.00 91.94 118 VAL A O 1
ATOM 946 N N . VAL A 1 119 ? 4.357 2.905 5.038 1.00 91.31 119 VAL A N 1
ATOM 947 C CA . VAL A 1 119 ? 3.573 3.915 4.313 1.00 91.31 119 VAL A CA 1
ATOM 948 C C . VAL A 1 119 ? 2.080 3.603 4.375 1.00 91.31 119 VAL A C 1
ATOM 950 O O . VAL A 1 119 ? 1.296 4.502 4.664 1.00 91.31 119 VAL A O 1
ATOM 953 N N . CYS A 1 120 ? 1.671 2.344 4.187 1.00 93.69 120 CYS A N 1
ATOM 954 C CA . CYS A 1 120 ? 0.266 1.947 4.322 1.00 93.69 120 CYS A CA 1
ATOM 955 C C . CYS A 1 120 ? -0.292 2.297 5.710 1.00 93.69 120 CYS A C 1
ATOM 957 O O . CYS A 1 120 ? -1.345 2.923 5.809 1.00 93.69 120 CYS A O 1
ATOM 959 N N . VAL A 1 121 ? 0.429 1.942 6.780 1.00 91.56 121 VAL A N 1
ATOM 960 C CA . VAL A 1 121 ? 0.015 2.246 8.161 1.00 91.56 121 VAL A CA 1
ATOM 961 C C . VAL A 1 121 ? -0.065 3.756 8.393 1.00 91.56 121 VAL A C 1
ATOM 963 O O . VAL A 1 121 ? -1.055 4.238 8.939 1.00 91.56 121 VAL A O 1
ATOM 966 N N . MET A 1 122 ? 0.926 4.519 7.930 1.00 88.75 122 MET A N 1
ATOM 967 C CA . MET A 1 122 ? 0.937 5.980 8.065 1.00 88.75 122 MET A CA 1
ATOM 968 C C . MET A 1 122 ? -0.228 6.647 7.327 1.00 88.75 122 MET A C 1
ATOM 970 O O . MET A 1 122 ? -0.864 7.545 7.871 1.00 88.75 122 MET A O 1
ATOM 974 N N . GLN A 1 123 ? -0.554 6.195 6.113 1.00 87.81 123 GLN A N 1
ATOM 975 C CA . GLN A 1 123 ? -1.694 6.718 5.353 1.00 87.81 123 GLN A CA 1
ATOM 976 C C . GLN A 1 123 ? -3.021 6.471 6.080 1.00 87.81 123 GLN A C 1
ATOM 978 O O . GLN A 1 123 ? -3.870 7.360 6.122 1.00 87.81 123 GLN A O 1
ATOM 983 N N . LEU A 1 124 ? -3.192 5.298 6.698 1.00 87.62 124 LEU A N 1
ATOM 984 C CA . LEU A 1 124 ? -4.377 4.999 7.504 1.00 87.62 124 LEU A CA 1
ATO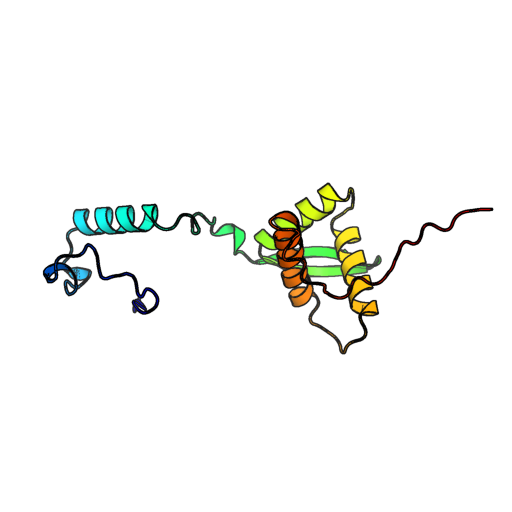M 985 C C . LEU A 1 124 ? -4.454 5.870 8.764 1.00 87.62 124 LEU A C 1
ATOM 987 O O . LEU A 1 124 ? -5.514 6.422 9.051 1.00 87.62 124 LEU A O 1
ATOM 991 N N . ILE A 1 125 ? -3.338 6.047 9.480 1.00 86.38 125 ILE A N 1
ATOM 992 C CA . ILE A 1 125 ? -3.278 6.915 10.667 1.00 86.38 125 ILE A CA 1
ATOM 993 C C . ILE A 1 125 ? -3.629 8.356 10.294 1.00 86.38 125 ILE A C 1
ATOM 995 O O . ILE A 1 125 ? -4.485 8.955 10.940 1.00 86.38 125 ILE A O 1
ATOM 999 N N . ASN A 1 126 ? -3.044 8.889 9.218 1.00 83.75 126 ASN A N 1
ATOM 1000 C CA . ASN A 1 126 ? -3.307 10.256 8.765 1.00 83.75 126 ASN A CA 1
ATOM 1001 C C . ASN A 1 126 ? -4.773 10.474 8.359 1.00 83.75 126 ASN A C 1
ATOM 1003 O O . ASN A 1 126 ? -5.293 11.577 8.522 1.00 83.75 126 ASN A O 1
ATOM 1007 N N . ARG A 1 127 ? -5.450 9.437 7.848 1.00 82.44 127 ARG A N 1
ATOM 1008 C CA . ARG A 1 127 ? -6.887 9.479 7.526 1.00 82.44 127 ARG A CA 1
ATOM 1009 C C . ARG A 1 127 ? -7.775 9.382 8.766 1.00 82.44 127 ARG A C 1
ATOM 1011 O O . ARG A 1 127 ? -8.817 10.026 8.801 1.00 82.44 127 ARG A O 1
ATOM 1018 N N . ALA A 1 128 ? -7.375 8.594 9.764 1.00 80.62 128 ALA A N 1
ATOM 1019 C CA . ALA A 1 128 ? -8.131 8.413 11.003 1.00 80.62 128 ALA A CA 1
ATOM 1020 C C . ALA A 1 128 ? -7.973 9.593 11.977 1.00 80.62 128 ALA A C 1
ATOM 1022 O O . ALA A 1 128 ? -8.922 9.965 12.662 1.00 80.62 128 ALA A O 1
ATOM 1023 N N . SER A 1 129 ? -6.778 10.184 12.048 1.00 80.19 129 SER A N 1
ATOM 1024 C CA . SER A 1 129 ? -6.480 11.334 12.898 1.00 80.19 129 SER A CA 1
ATOM 1025 C C . SER A 1 129 ? -5.426 12.233 12.242 1.00 80.19 129 SER A C 1
ATOM 1027 O O . SER A 1 129 ? -4.224 11.995 12.391 1.00 80.19 129 SER A O 1
ATOM 1029 N N . PRO A 1 130 ? -5.836 13.317 11.559 1.00 67.25 130 PRO A N 1
ATOM 1030 C CA . PRO A 1 130 ? -4.892 14.247 10.939 1.00 67.25 130 PRO A CA 1
ATOM 1031 C C . PRO A 1 130 ? -4.026 14.997 11.969 1.00 67.25 130 PRO A C 1
ATOM 1033 O O . PRO A 1 130 ? -2.986 15.548 11.614 1.00 67.25 130 PRO A O 1
ATOM 1036 N N . ALA A 1 131 ? -4.407 15.000 13.252 1.00 61.41 131 ALA A N 1
ATOM 1037 C CA . ALA A 1 131 ? -3.637 15.613 14.335 1.00 61.41 131 ALA A CA 1
ATOM 1038 C C . ALA A 1 131 ? -2.367 14.825 14.713 1.00 61.41 131 ALA A C 1
ATOM 1040 O O . ALA A 1 131 ? -1.435 15.405 15.260 1.00 61.41 131 ALA A O 1
ATOM 1041 N N . LEU A 1 132 ? -2.306 13.525 14.396 1.00 57.25 132 LEU A N 1
ATOM 1042 C CA . LEU A 1 132 ? -1.132 12.672 14.618 1.00 57.25 132 LEU A CA 1
ATOM 1043 C C . LEU A 1 132 ? -0.227 12.598 13.384 1.00 57.25 132 LEU A C 1
ATOM 1045 O O . LEU A 1 132 ? 0.484 11.610 13.228 1.00 57.25 132 LEU A O 1
ATOM 1049 N N . SER A 1 133 ? -0.273 13.618 12.515 1.00 53.47 133 SER A N 1
ATOM 1050 C CA . SER A 1 133 ? 0.551 13.721 11.306 1.00 53.47 133 SER A CA 1
ATOM 1051 C C . SER A 1 133 ? 2.022 13.478 11.644 1.00 53.47 133 SER A C 1
ATOM 1053 O O . SER A 1 133 ? 2.750 14.388 12.033 1.00 53.47 133 SER A O 1
ATOM 1055 N N . MET A 1 134 ? 2.458 12.230 11.506 1.00 53.41 134 MET A N 1
ATOM 1056 C CA . MET A 1 134 ? 3.845 11.849 11.674 1.00 53.41 134 MET A CA 1
ATOM 1057 C C . MET A 1 134 ? 4.512 12.203 10.352 1.00 53.41 134 MET A C 1
ATOM 1059 O O . MET A 1 134 ? 4.357 11.507 9.347 1.00 53.41 134 MET A O 1
ATOM 1063 N N . GLU A 1 135 ? 5.147 13.372 10.315 1.00 53.22 135 GLU A N 1
ATOM 1064 C CA . GLU A 1 135 ? 5.836 13.851 9.124 1.00 53.22 135 GLU A CA 1
ATOM 1065 C C . GLU A 1 135 ? 7.051 12.960 8.845 1.00 53.22 135 GLU A C 1
ATOM 1067 O O . GLU A 1 135 ? 8.153 13.195 9.335 1.00 53.22 135 GLU A O 1
ATOM 1072 N N . PHE A 1 136 ? 6.881 11.966 7.974 1.00 53.69 136 PHE A N 1
ATOM 1073 C CA . PHE A 1 136 ? 7.969 11.572 7.086 1.00 53.69 136 PHE A CA 1
ATOM 1074 C C . PHE A 1 136 ? 8.159 12.734 6.120 1.00 53.69 136 PHE A C 1
ATOM 1076 O O . PHE A 1 136 ? 7.469 12.788 5.109 1.00 53.69 136 PHE A O 1
ATOM 1083 N N . ALA A 1 137 ? 8.972 13.712 6.537 1.00 44.09 137 ALA A N 1
ATOM 1084 C CA . ALA A 1 137 ? 9.417 14.886 5.792 1.00 44.09 137 ALA A CA 1
ATOM 1085 C C . ALA A 1 137 ? 8.550 15.192 4.561 1.00 44.09 137 ALA A C 1
ATOM 1087 O O . ALA A 1 137 ? 8.788 14.651 3.480 1.00 44.09 137 ALA A O 1
ATOM 1088 N N . ARG A 1 138 ? 7.547 16.068 4.713 1.00 44.38 138 ARG A N 1
ATOM 1089 C CA . ARG A 1 138 ? 6.883 16.689 3.562 1.00 44.38 138 ARG A CA 1
ATOM 1090 C C . ARG A 1 138 ? 7.964 17.282 2.654 1.00 44.38 138 ARG A C 1
ATOM 1092 O O . ARG A 1 138 ? 8.449 18.380 2.910 1.00 44.38 138 ARG A O 1
ATOM 1099 N N . SER A 1 139 ? 8.349 16.573 1.598 1.00 41.16 139 SER A N 1
ATOM 1100 C CA . SER A 1 139 ? 9.157 17.171 0.545 1.00 41.16 139 SER A CA 1
ATOM 1101 C C . SER A 1 139 ? 8.234 18.073 -0.282 1.00 41.16 139 SER A C 1
ATOM 1103 O O . SER A 1 139 ? 7.134 17.650 -0.658 1.00 41.16 139 SER A O 1
ATOM 1105 N N . PRO A 1 140 ? 8.600 19.342 -0.520 1.00 38.81 140 PRO A N 1
ATOM 1106 C CA . PRO A 1 140 ? 7.697 20.333 -1.078 1.00 38.81 140 PRO A CA 1
ATOM 1107 C C . PRO A 1 140 ? 7.575 20.135 -2.589 1.00 38.81 140 PRO A C 1
ATOM 1109 O O . PRO A 1 140 ? 8.355 20.682 -3.361 1.00 38.81 140 PRO A O 1
ATOM 1112 N N . ALA A 1 141 ? 6.559 19.402 -3.037 1.00 46.03 141 ALA A N 1
ATOM 1113 C CA . ALA A 1 141 ? 6.242 19.302 -4.459 1.00 46.03 141 ALA A CA 1
ATOM 1114 C C . ALA A 1 141 ? 4.778 19.655 -4.746 1.00 46.03 141 ALA A C 1
ATOM 1116 O O . ALA A 1 141 ? 4.005 18.810 -5.172 1.00 46.03 141 ALA A O 1
ATOM 1117 N N . SER A 1 142 ? 4.428 20.931 -4.531 1.00 40.78 142 SER A N 1
ATOM 1118 C CA . SER A 1 142 ? 3.642 21.734 -5.489 1.00 40.78 142 SER A CA 1
ATOM 1119 C C . SER A 1 142 ? 3.400 23.154 -4.953 1.00 40.78 142 SER A C 1
ATOM 1121 O O . SER A 1 142 ? 2.297 23.498 -4.526 1.00 40.78 142 SER A O 1
ATOM 1123 N N . LYS A 1 143 ? 4.402 24.043 -5.032 1.00 38.53 143 LYS A N 1
ATOM 1124 C CA . LYS A 1 143 ? 4.059 25.444 -5.316 1.00 38.53 143 LYS A CA 1
ATOM 1125 C C . LYS A 1 143 ? 3.604 25.455 -6.768 1.00 38.53 143 LYS A C 1
ATOM 1127 O O . LYS A 1 143 ? 4.416 25.257 -7.670 1.00 38.53 143 LYS A O 1
ATOM 1132 N N . ALA A 1 144 ? 2.298 25.603 -6.965 1.00 43.00 144 ALA A N 1
ATOM 1133 C CA . ALA A 1 144 ? 1.711 25.891 -8.259 1.00 43.00 144 ALA A CA 1
ATOM 1134 C C . ALA A 1 144 ? 2.509 27.032 -8.900 1.00 43.00 144 ALA A C 1
ATOM 1136 O O . ALA A 1 144 ? 2.592 28.139 -8.365 1.00 43.00 144 ALA A O 1
ATOM 1137 N N . ARG A 1 145 ? 3.166 26.718 -10.015 1.00 40.12 145 ARG A N 1
ATOM 1138 C CA . ARG A 1 145 ? 3.839 27.683 -10.870 1.00 40.12 145 ARG A CA 1
ATOM 1139 C C . ARG A 1 145 ? 2.740 28.574 -11.445 1.00 40.12 145 ARG A C 1
ATOM 1141 O O . ARG A 1 145 ? 2.040 28.174 -12.369 1.00 40.12 145 ARG A O 1
ATOM 1148 N N . GLY A 1 146 ? 2.549 29.741 -10.835 1.00 36.75 146 GLY A N 1
ATOM 1149 C CA . GLY A 1 146 ? 1.766 30.816 -11.421 1.00 36.75 146 GLY A CA 1
ATOM 1150 C C . GLY A 1 146 ? 2.417 31.200 -12.741 1.00 36.75 146 GLY A C 1
ATOM 1151 O O . GLY A 1 146 ? 3.538 31.697 -12.760 1.00 36.75 146 GLY A O 1
ATOM 1152 N N . VAL A 1 147 ? 1.730 30.893 -13.834 1.00 44.84 147 VAL A N 1
ATOM 1153 C CA . VAL A 1 147 ? 2.022 31.428 -15.158 1.00 44.84 147 VAL A CA 1
ATOM 1154 C C . VAL A 1 147 ? 1.642 32.907 -15.135 1.00 44.84 147 VAL A C 1
ATOM 1156 O O . VAL A 1 147 ? 0.461 33.229 -14.995 1.00 44.84 147 VAL A O 1
ATOM 1159 N N . ARG A 1 148 ? 2.638 33.786 -15.241 1.00 41.59 148 ARG A N 1
ATOM 1160 C CA . ARG A 1 148 ? 2.551 35.095 -15.896 1.00 41.59 148 ARG A CA 1
ATOM 1161 C C . ARG A 1 148 ? 3.871 35.366 -16.592 1.00 41.59 148 ARG A C 1
ATOM 1163 O O . ARG A 1 148 ? 4.910 35.035 -15.981 1.00 41.59 148 ARG A O 1
#

Foldseek 3Di:
DCPDPPDPDPPPPPDDDPVVPDDPPVRDDPVRVVVVCVVVVVVCPPPPDDPQQQDWDWDFAQAPNDTDIDIDGNVLVVLLCVVCVVVVHDSNVSLNVVVVVVVVLDDPDDDSNVSSVVVSVLVVCCVVDVPPNPDPPPDDPDPPPDDD

Radius of gyration: 23.21 Å; chains: 1; bounding box: 41×65×60 Å